Protein AF-A0A369BK78-F1 (afdb_monomer_lite)

Radius of gyration: 22.55 Å; chains: 1; bounding box: 45×26×68 Å

Structure (mmCIF, N/CA/C/O backbone):
data_AF-A0A369BK78-F1
#
_entry.id   AF-A0A369BK78-F1
#
loop_
_atom_site.group_PDB
_atom_site.id
_atom_site.type_symbol
_atom_site.label_atom_id
_atom_site.label_alt_id
_atom_site.label_comp_id
_atom_site.label_asym_id
_atom_site.label_entity_id
_atom_site.label_seq_id
_atom_site.pdbx_PDB_ins_code
_atom_site.Cartn_x
_atom_site.Cartn_y
_atom_site.Cartn_z
_atom_site.occupancy
_atom_site.B_iso_or_equiv
_atom_site.auth_seq_id
_atom_site.auth_comp_id
_atom_site.auth_asym_id
_atom_site.auth_atom_id
_atom_site.pdbx_PDB_model_num
ATOM 1 N N . MET A 1 1 ? 14.870 11.968 7.138 1.00 54.78 1 MET A N 1
ATOM 2 C CA . MET A 1 1 ? 13.718 11.293 6.494 1.00 54.78 1 MET A CA 1
ATOM 3 C C . MET A 1 1 ? 14.097 10.384 5.317 1.00 54.78 1 MET A C 1
ATOM 5 O O . MET A 1 1 ? 13.228 9.725 4.766 1.00 54.78 1 MET A O 1
ATOM 9 N N . THR A 1 2 ? 15.379 10.249 4.964 1.00 59.62 2 THR A N 1
ATOM 10 C CA . THR A 1 2 ? 15.832 9.381 3.860 1.00 59.62 2 THR A CA 1
ATOM 11 C C . THR A 1 2 ? 15.675 7.886 4.160 1.00 59.62 2 THR A C 1
ATOM 13 O O . THR A 1 2 ? 15.355 7.121 3.265 1.00 59.62 2 THR A O 1
ATOM 16 N N . LYS A 1 3 ? 15.814 7.463 5.430 1.00 54.12 3 LYS A N 1
ATOM 17 C CA . LYS A 1 3 ? 15.659 6.053 5.847 1.00 54.12 3 LYS A CA 1
ATOM 18 C C . LYS A 1 3 ? 14.244 5.513 5.598 1.00 54.12 3 LYS A C 1
ATOM 20 O O . LYS A 1 3 ? 14.093 4.406 5.100 1.00 54.12 3 LYS A O 1
ATOM 25 N N . THR A 1 4 ? 13.224 6.316 5.901 1.00 73.81 4 THR A N 1
ATOM 26 C CA . THR A 1 4 ? 11.812 5.965 5.686 1.00 73.81 4 THR A CA 1
ATOM 27 C C . THR A 1 4 ? 11.484 5.883 4.198 1.00 73.81 4 THR A C 1
ATOM 29 O O . THR A 1 4 ? 10.804 4.958 3.767 1.00 73.81 4 THR A O 1
ATOM 32 N N . LEU A 1 5 ? 12.0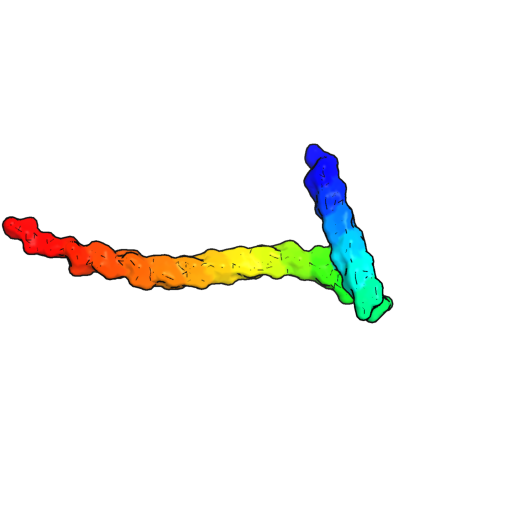31 6.807 3.401 1.00 78.50 5 LEU A N 1
ATOM 33 C CA . LEU A 1 5 ? 11.854 6.810 1.951 1.00 78.50 5 LEU A CA 1
ATOM 34 C C . LEU A 1 5 ? 12.549 5.608 1.294 1.00 78.50 5 LEU A C 1
ATOM 36 O O . LEU A 1 5 ? 11.934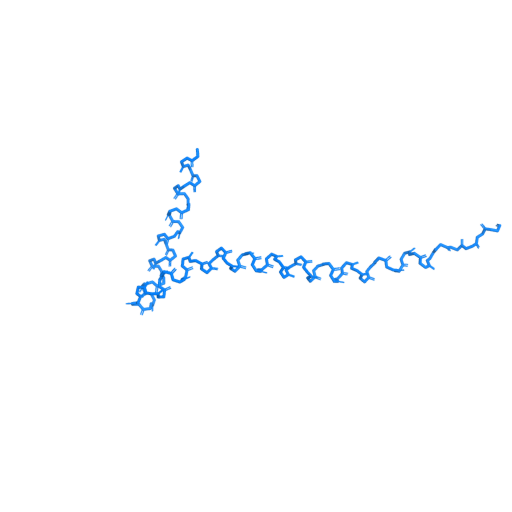 4.919 0.488 1.00 78.50 5 LEU A O 1
ATOM 40 N N . SER A 1 6 ? 13.796 5.305 1.675 1.00 75.81 6 SER A N 1
ATOM 41 C CA . SER A 1 6 ? 14.515 4.125 1.177 1.00 75.81 6 SER A CA 1
ATOM 42 C C . SER A 1 6 ? 13.812 2.821 1.550 1.00 75.81 6 SER A C 1
ATOM 44 O O . SER A 1 6 ? 13.783 1.904 0.736 1.00 75.81 6 SER A O 1
ATOM 46 N N . PHE A 1 7 ? 13.209 2.741 2.741 1.00 79.88 7 PHE A N 1
ATOM 47 C CA . PHE A 1 7 ? 12.429 1.573 3.147 1.00 79.88 7 PHE A CA 1
ATOM 48 C C . PHE A 1 7 ? 11.166 1.406 2.293 1.00 79.88 7 PHE A C 1
ATOM 50 O O . PHE A 1 7 ? 10.918 0.313 1.794 1.00 79.88 7 PHE A O 1
ATOM 57 N N . ALA A 1 8 ? 10.422 2.492 2.053 1.00 80.06 8 ALA A N 1
ATOM 58 C CA . ALA A 1 8 ? 9.248 2.464 1.183 1.00 80.06 8 ALA A CA 1
ATOM 59 C C . ALA A 1 8 ? 9.617 2.044 -0.248 1.00 80.06 8 ALA A C 1
ATOM 61 O O . ALA A 1 8 ? 9.016 1.125 -0.794 1.00 80.06 8 ALA A O 1
ATOM 62 N N . VAL A 1 9 ? 10.649 2.652 -0.838 1.00 82.31 9 VAL A N 1
ATOM 63 C CA . VAL A 1 9 ? 11.091 2.326 -2.205 1.00 82.31 9 VAL A CA 1
ATOM 64 C C . VAL A 1 9 ? 11.549 0.870 -2.315 1.00 82.31 9 VAL A C 1
ATOM 66 O O . VAL A 1 9 ? 11.145 0.177 -3.248 1.00 82.31 9 VAL A O 1
ATOM 69 N N . MET A 1 10 ? 12.347 0.382 -1.359 1.00 84.50 10 MET A N 1
ATOM 70 C CA . MET A 1 10 ? 12.780 -1.020 -1.322 1.00 84.50 10 MET A CA 1
ATOM 71 C C . MET A 1 10 ? 11.580 -1.968 -1.255 1.00 84.50 10 MET A C 1
ATOM 73 O O . MET A 1 10 ? 11.524 -2.948 -1.993 1.00 84.50 10 MET A O 1
ATOM 77 N N . HIS A 1 11 ? 10.606 -1.648 -0.409 1.00 81.44 11 HIS A N 1
ATOM 78 C CA . HIS A 1 11 ? 9.404 -2.442 -0.226 1.00 81.44 11 HIS A CA 1
ATOM 79 C C . HIS A 1 11 ? 8.558 -2.532 -1.507 1.00 81.44 11 HIS A C 1
ATOM 81 O O . HIS A 1 11 ? 8.273 -3.633 -1.975 1.00 81.44 11 HIS A O 1
ATOM 87 N N . PHE A 1 12 ? 8.258 -1.391 -2.140 1.00 80.31 12 PHE A N 1
ATOM 88 C CA . PHE A 1 12 ? 7.550 -1.345 -3.425 1.00 80.31 12 PHE A CA 1
ATOM 89 C C . PHE A 1 12 ? 8.290 -2.117 -4.522 1.00 80.31 12 PHE A C 1
ATOM 91 O O . PHE A 1 12 ? 7.666 -2.831 -5.304 1.00 80.31 12 PHE A O 1
ATOM 98 N N . THR A 1 13 ? 9.620 -2.012 -4.558 1.00 82.31 13 THR A N 1
ATOM 99 C CA . THR A 1 13 ? 10.449 -2.704 -5.554 1.00 82.31 13 THR A CA 1
ATOM 100 C C . THR A 1 13 ? 10.386 -4.223 -5.378 1.00 82.31 13 THR A C 1
ATOM 102 O O . THR A 1 13 ? 10.227 -4.939 -6.363 1.00 82.31 13 THR A O 1
ATOM 105 N N . ILE A 1 14 ? 10.463 -4.727 -4.141 1.00 84.50 14 ILE A N 1
ATOM 106 C CA . ILE A 1 14 ? 10.373 -6.168 -3.855 1.00 84.50 14 ILE A CA 1
ATOM 107 C C . ILE A 1 14 ? 8.961 -6.688 -4.147 1.00 84.50 14 ILE A C 1
ATOM 109 O O . ILE A 1 14 ? 8.827 -7.701 -4.831 1.00 84.50 14 ILE A O 1
ATOM 113 N N . ALA A 1 15 ? 7.918 -5.991 -3.687 1.00 81.75 15 ALA A N 1
ATOM 114 C CA . ALA A 1 15 ? 6.527 -6.376 -3.930 1.00 81.75 15 ALA A CA 1
ATOM 115 C C . ALA A 1 15 ? 6.217 -6.455 -5.434 1.00 81.75 15 ALA A C 1
ATOM 117 O O . ALA A 1 15 ? 5.665 -7.451 -5.907 1.00 81.75 15 ALA A O 1
ATOM 118 N N . PHE A 1 16 ? 6.653 -5.448 -6.197 1.00 79.75 16 PHE A N 1
ATOM 119 C CA . PHE A 1 16 ? 6.523 -5.429 -7.650 1.00 79.75 16 PHE A CA 1
ATOM 120 C C . PHE A 1 16 ? 7.312 -6.564 -8.312 1.00 79.75 16 PHE A C 1
ATOM 122 O O . PHE A 1 16 ? 6.769 -7.268 -9.160 1.00 79.75 16 PHE A O 1
ATOM 129 N N . ALA A 1 17 ? 8.571 -6.777 -7.917 1.00 80.62 17 ALA A N 1
ATOM 130 C CA . ALA A 1 17 ? 9.422 -7.812 -8.499 1.00 80.62 17 ALA A CA 1
ATOM 131 C C . ALA A 1 17 ? 8.866 -9.224 -8.263 1.00 80.62 17 ALA A C 1
ATOM 133 O O . ALA A 1 17 ? 8.824 -10.019 -9.198 1.00 80.62 17 ALA A O 1
ATOM 134 N N . VAL A 1 18 ? 8.400 -9.532 -7.048 1.00 82.19 18 VAL A N 1
ATOM 135 C CA . VAL A 1 18 ? 7.807 -10.839 -6.716 1.00 82.19 18 VAL A CA 1
ATOM 136 C C . VAL A 1 18 ? 6.508 -11.059 -7.492 1.00 82.19 18 VAL A C 1
ATOM 138 O O . VAL A 1 18 ? 6.325 -12.115 -8.095 1.00 82.19 18 VAL A O 1
ATOM 141 N N . ALA A 1 19 ? 5.624 -10.061 -7.532 1.00 80.06 19 ALA A N 1
ATOM 142 C CA . ALA A 1 19 ? 4.364 -10.160 -8.261 1.00 80.06 19 ALA A CA 1
ATOM 143 C C . ALA A 1 19 ? 4.570 -10.273 -9.782 1.00 80.06 19 ALA A C 1
ATOM 145 O O . ALA A 1 19 ? 3.913 -11.090 -10.430 1.00 80.06 19 ALA A O 1
ATOM 146 N N . TYR A 1 20 ? 5.516 -9.518 -10.347 1.00 77.94 20 TYR A N 1
ATOM 147 C CA . TYR A 1 20 ? 5.886 -9.622 -11.757 1.00 77.94 20 TYR A CA 1
ATOM 148 C C . TYR A 1 20 ? 6.514 -10.982 -12.082 1.00 77.94 20 TYR A C 1
ATOM 150 O O . TYR A 1 20 ? 6.165 -11.578 -13.094 1.00 77.94 20 TYR A O 1
ATOM 158 N N . LEU A 1 21 ? 7.380 -11.520 -11.216 1.00 80.94 21 LEU A N 1
ATOM 159 C CA . LEU A 1 21 ? 7.992 -12.838 -11.421 1.00 80.94 21 LEU A CA 1
ATOM 160 C C . LEU A 1 21 ? 6.949 -13.966 -11.420 1.00 80.94 21 LEU A C 1
ATOM 162 O O . LEU A 1 21 ? 7.062 -14.907 -12.199 1.00 80.94 21 LEU A O 1
ATOM 166 N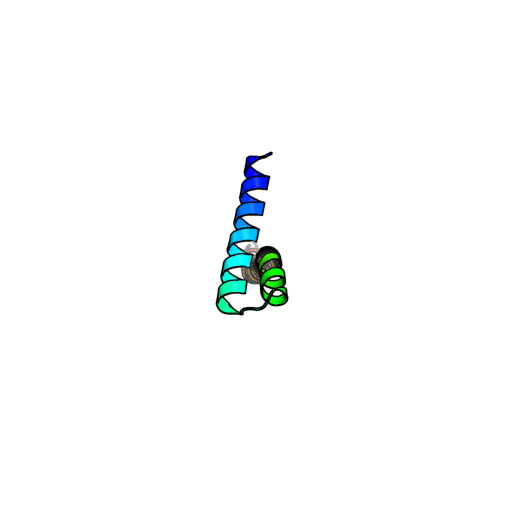 N . LEU A 1 22 ? 5.938 -13.872 -10.553 1.00 78.31 22 LEU A N 1
ATOM 167 C CA . LEU A 1 22 ? 4.886 -14.884 -10.439 1.00 78.31 22 LEU A CA 1
ATOM 168 C C . LEU A 1 22 ? 3.829 -14.782 -11.545 1.00 78.31 22 LEU A C 1
ATOM 170 O O . LEU A 1 22 ? 3.279 -15.804 -11.947 1.00 78.31 22 LEU A O 1
ATOM 174 N N . THR A 1 23 ? 3.538 -13.571 -12.026 1.00 78.38 23 THR A N 1
ATOM 175 C CA . THR A 1 23 ? 2.405 -13.331 -12.940 1.00 78.38 23 THR A CA 1
ATOM 176 C C . THR A 1 23 ? 2.838 -13.059 -14.382 1.00 78.38 23 THR A C 1
ATOM 178 O O . THR A 1 23 ? 2.059 -13.268 -15.305 1.00 78.38 23 THR A O 1
ATOM 181 N N . GLY A 1 24 ? 4.061 -12.565 -14.595 1.00 75.69 24 GLY A N 1
ATOM 182 C CA . GLY A 1 24 ? 4.544 -12.066 -15.888 1.00 75.69 24 GLY A CA 1
ATOM 183 C C . GLY A 1 24 ? 3.887 -10.757 -16.346 1.00 75.69 24 GLY A C 1
ATOM 184 O O . GLY A 1 24 ? 4.161 -10.293 -17.449 1.00 75.69 24 GLY A O 1
ATOM 185 N N . ASP A 1 25 ? 3.027 -10.160 -15.515 1.00 73.25 25 ASP A N 1
ATOM 186 C CA . ASP A 1 25 ? 2.173 -9.030 -15.870 1.00 73.25 25 ASP A CA 1
ATOM 187 C C . ASP A 1 25 ? 2.478 -7.793 -15.007 1.00 73.25 25 ASP A C 1
ATOM 189 O O . ASP A 1 25 ? 2.485 -7.838 -13.771 1.00 73.25 25 ASP A O 1
ATOM 193 N N . LEU A 1 26 ? 2.750 -6.669 -15.678 1.00 73.69 26 LEU A N 1
ATOM 194 C CA . LEU A 1 26 ? 3.134 -5.404 -15.042 1.00 73.69 26 LEU A CA 1
ATOM 195 C C . LEU A 1 26 ? 1.973 -4.754 -14.272 1.00 73.69 26 LEU A C 1
ATOM 197 O O . LEU A 1 26 ? 2.212 -4.041 -13.294 1.00 73.69 26 LEU A O 1
ATOM 201 N N . VAL A 1 27 ? 0.724 -4.992 -14.684 1.00 75.69 27 VAL A N 1
ATOM 202 C CA . VAL A 1 27 ? -0.471 -4.410 -14.054 1.00 75.69 27 VAL A CA 1
ATOM 203 C C . VAL A 1 27 ? -0.711 -5.069 -12.702 1.00 75.69 27 VAL A C 1
ATOM 205 O O . VAL A 1 27 ? -0.944 -4.378 -11.707 1.00 75.69 27 VAL A O 1
ATOM 208 N N . VAL A 1 28 ? -0.571 -6.394 -12.637 1.00 73.94 28 VAL A N 1
ATOM 209 C CA . VAL A 1 28 ? -0.672 -7.137 -11.374 1.00 73.94 28 VAL A CA 1
ATOM 210 C C . VAL A 1 28 ? 0.467 -6.757 -10.425 1.00 73.94 28 VAL A C 1
ATOM 212 O O . VAL A 1 28 ? 0.216 -6.523 -9.243 1.00 73.94 28 VAL A O 1
ATOM 215 N N . GLY A 1 29 ? 1.690 -6.581 -10.938 1.00 74.38 29 GLY A N 1
ATOM 216 C CA . GLY A 1 29 ? 2.823 -6.084 -10.149 1.00 74.38 29 GLY A CA 1
ATOM 217 C C . GLY A 1 29 ? 2.560 -4.728 -9.486 1.00 74.38 29 GLY A C 1
ATOM 218 O O . GLY A 1 29 ? 2.821 -4.553 -8.293 1.00 74.38 29 GLY A O 1
ATOM 219 N N . GLY A 1 30 ? 1.996 -3.777 -10.235 1.00 75.62 30 GLY A N 1
ATOM 220 C CA . GLY A 1 30 ? 1.625 -2.457 -9.713 1.00 75.62 30 GLY A CA 1
ATOM 221 C C . GLY A 1 30 ? 0.472 -2.506 -8.706 1.00 75.62 30 GLY A C 1
ATOM 222 O O . GLY A 1 30 ? 0.516 -1.825 -7.680 1.00 75.62 30 GLY A O 1
ATOM 223 N N . ALA A 1 31 ? -0.536 -3.345 -8.959 1.00 79.44 31 ALA A N 1
ATOM 224 C CA . ALA A 1 31 ? -1.659 -3.536 -8.044 1.00 79.44 31 ALA A CA 1
ATOM 225 C C . ALA A 1 31 ? -1.206 -4.123 -6.696 1.00 79.44 31 ALA A C 1
ATOM 227 O O . ALA A 1 31 ? -1.623 -3.632 -5.648 1.00 79.44 31 ALA A O 1
ATOM 228 N N . VAL A 1 32 ? -0.308 -5.115 -6.705 1.00 78.50 32 VAL A N 1
ATOM 229 C CA . VAL A 1 32 ? 0.220 -5.745 -5.481 1.00 78.50 32 VAL A CA 1
ATOM 230 C C . VAL A 1 32 ? 0.998 -4.749 -4.618 1.00 78.50 32 VAL A C 1
ATOM 232 O O . VAL A 1 32 ? 0.825 -4.721 -3.400 1.00 78.50 32 VAL A O 1
ATOM 235 N N . ALA A 1 33 ? 1.782 -3.873 -5.246 1.00 78.31 33 ALA A N 1
ATOM 236 C CA . ALA A 1 33 ? 2.510 -2.805 -4.564 1.00 78.31 33 ALA A CA 1
ATOM 237 C C . ALA A 1 33 ? 1.585 -1.888 -3.729 1.00 78.31 33 ALA A C 1
ATOM 239 O O . ALA A 1 33 ? 1.955 -1.453 -2.641 1.00 78.31 33 ALA A O 1
ATOM 240 N N . LEU A 1 34 ? 0.369 -1.612 -4.211 1.00 75.31 34 LEU A N 1
ATOM 241 C CA . LEU A 1 34 ? -0.631 -0.791 -3.511 1.00 75.31 34 LEU A CA 1
ATOM 242 C C . LEU A 1 34 ? -1.539 -1.603 -2.576 1.00 75.31 34 LEU A C 1
ATOM 244 O O . LEU A 1 34 ? -2.131 -1.048 -1.647 1.00 75.31 34 LEU A O 1
ATOM 248 N N . VAL A 1 35 ? -1.649 -2.910 -2.811 1.00 79.06 35 VAL A N 1
ATOM 249 C CA . VAL A 1 35 ? -2.474 -3.822 -2.014 1.00 79.06 35 VAL A CA 1
ATOM 250 C C . VAL A 1 35 ? -1.979 -3.904 -0.580 1.00 79.06 35 VAL A C 1
ATOM 252 O O . VAL A 1 35 ? -2.806 -3.903 0.324 1.00 79.06 35 VAL A O 1
ATOM 255 N N . GLU A 1 36 ? -0.670 -3.924 -0.336 1.00 71.75 36 GLU A N 1
ATOM 256 C CA . GLU A 1 36 ? -0.153 -4.095 1.024 1.00 71.75 36 GLU A CA 1
ATOM 257 C C . GLU A 1 36 ? -0.592 -2.978 2.000 1.00 71.75 36 GLU A C 1
ATOM 259 O O . GLU A 1 36 ? -1.207 -3.291 3.026 1.00 71.75 36 GLU A O 1
ATOM 264 N N . PRO A 1 37 ? -0.408 -1.675 1.696 1.00 75.56 37 PRO A N 1
ATOM 265 C CA . PRO A 1 37 ? -0.912 -0.605 2.560 1.00 75.56 37 PRO A CA 1
ATOM 266 C C . PRO A 1 37 ? -2.447 -0.538 2.602 1.00 75.56 37 PRO A C 1
ATOM 268 O O . PRO A 1 37 ? -3.016 -0.174 3.637 1.00 75.56 37 PRO A O 1
ATOM 271 N N . ALA A 1 38 ? -3.137 -0.915 1.522 1.00 77.88 38 ALA A N 1
ATOM 272 C CA . ALA A 1 38 ? -4.597 -0.950 1.493 1.00 77.88 38 ALA A CA 1
ATOM 273 C C . ALA A 1 38 ? -5.152 -2.043 2.420 1.00 77.88 38 ALA A C 1
ATOM 275 O O . ALA A 1 38 ? -6.024 -1.772 3.245 1.00 77.88 38 ALA A O 1
ATOM 276 N N . VAL A 1 39 ? -4.600 -3.254 2.349 1.00 79.06 39 VAL A N 1
ATOM 277 C CA . VAL A 1 39 ? -4.977 -4.385 3.205 1.00 79.06 39 VAL A CA 1
ATOM 278 C C . VAL A 1 39 ? -4.593 -4.118 4.652 1.00 79.06 39 VAL A C 1
ATOM 280 O O . VAL A 1 39 ? -5.389 -4.415 5.535 1.00 79.06 39 VAL A O 1
ATOM 283 N N . ASN A 1 40 ? -3.441 -3.500 4.920 1.00 78.81 40 ASN A N 1
ATOM 284 C CA . ASN A 1 40 ? -3.062 -3.116 6.280 1.00 78.81 40 ASN A CA 1
ATOM 285 C C . ASN A 1 40 ? -4.063 -2.106 6.883 1.00 78.81 40 ASN A C 1
ATOM 287 O O . ASN A 1 40 ? -4.509 -2.257 8.019 1.00 78.81 40 ASN A O 1
ATOM 291 N N . THR A 1 41 ? -4.506 -1.123 6.092 1.00 81.00 41 THR A N 1
ATOM 292 C CA . THR A 1 41 ? -5.500 -0.124 6.527 1.00 81.00 41 THR A CA 1
ATOM 293 C C . THR A 1 41 ? -6.884 -0.742 6.743 1.00 81.00 41 THR A C 1
ATOM 295 O O . THR A 1 41 ? -7.525 -0.500 7.768 1.00 81.00 41 THR A O 1
ATOM 298 N N . VAL A 1 42 ? -7.348 -1.569 5.800 1.00 82.69 42 VAL A N 1
ATOM 299 C CA . VAL A 1 42 ? -8.636 -2.272 5.899 1.00 82.69 42 VAL A CA 1
ATOM 300 C C . VAL A 1 42 ? -8.614 -3.269 7.055 1.00 82.69 42 VAL A C 1
ATOM 302 O O . VAL A 1 42 ? -9.556 -3.312 7.842 1.00 82.69 42 VAL A O 1
ATOM 305 N N . GLY A 1 43 ? -7.524 -4.018 7.203 1.00 84.31 43 GLY A N 1
ATOM 306 C CA . GLY A 1 43 ? -7.298 -4.965 8.287 1.00 84.31 43 GLY A CA 1
ATOM 307 C C . GLY A 1 43 ? -7.337 -4.284 9.649 1.00 84.31 43 GLY A C 1
ATOM 308 O O . GLY A 1 43 ? -8.047 -4.757 10.532 1.00 84.31 43 GLY A O 1
ATOM 309 N N . TYR A 1 44 ? -6.677 -3.133 9.804 1.00 81.62 44 TYR A N 1
ATOM 310 C CA . TYR A 1 44 ? -6.746 -2.344 11.035 1.00 81.62 44 TYR A CA 1
ATOM 311 C C . TYR A 1 44 ? -8.162 -1.812 11.309 1.00 81.62 44 TYR A C 1
ATOM 313 O O . TYR A 1 44 ? -8.653 -1.902 12.432 1.00 81.62 44 TYR A O 1
ATOM 321 N N . HIS A 1 45 ? -8.864 -1.320 10.285 1.00 83.19 45 HIS A N 1
ATOM 322 C CA . HIS A 1 45 ? -10.237 -0.828 10.434 1.00 83.19 45 HIS A CA 1
ATOM 323 C C . HIS A 1 45 ? -11.226 -1.939 10.825 1.00 83.19 45 HIS A C 1
ATOM 325 O O . HIS A 1 45 ? -12.103 -1.733 11.669 1.00 83.19 45 HIS A O 1
ATOM 331 N N . VAL A 1 46 ? -11.083 -3.129 10.234 1.00 84.12 46 VAL A N 1
ATOM 332 C CA . VAL A 1 46 ? -11.867 -4.315 10.602 1.00 84.12 46 VAL A CA 1
ATOM 333 C C . VAL A 1 46 ? -11.484 -4.788 12.001 1.00 84.12 46 VAL A C 1
ATOM 335 O O . VAL A 1 46 ? -12.379 -5.046 12.798 1.00 84.12 46 VAL A O 1
ATOM 338 N N . HIS A 1 47 ? -10.194 -4.844 12.334 1.00 82.88 47 HIS A N 1
ATOM 339 C CA . HIS A 1 47 ? -9.716 -5.229 13.662 1.00 82.88 47 HIS A CA 1
ATOM 340 C C . HIS A 1 47 ? -10.294 -4.319 14.751 1.00 82.88 47 HIS A C 1
ATOM 342 O O . HIS A 1 47 ? -10.847 -4.819 15.725 1.00 82.88 47 HIS A O 1
ATOM 348 N N . GLU A 1 48 ? -10.260 -2.998 14.562 1.00 80.38 48 GLU A N 1
ATOM 349 C CA . GLU A 1 48 ? -10.861 -2.037 15.494 1.00 80.38 48 GLU A CA 1
ATOM 350 C C . GLU A 1 48 ? -12.375 -2.231 15.632 1.00 80.38 48 GLU A C 1
ATOM 352 O O . GLU A 1 48 ? -12.886 -2.261 16.750 1.00 80.38 48 GLU A O 1
ATOM 357 N N . LYS A 1 49 ? -13.108 -2.427 14.527 1.00 74.38 49 LYS A N 1
ATOM 358 C CA . LYS A 1 49 ? -14.560 -2.683 14.570 1.00 74.38 49 LYS A CA 1
ATOM 359 C C . LYS A 1 49 ? -14.908 -3.996 15.265 1.00 74.38 49 LYS A C 1
ATOM 361 O O . LYS A 1 49 ? -15.812 -4.026 16.098 1.00 74.38 49 LYS A O 1
ATOM 366 N N . VAL A 1 50 ? -14.196 -5.071 14.939 1.00 81.75 50 VAL A N 1
ATOM 367 C CA . VAL A 1 50 ? -14.385 -6.396 15.539 1.00 81.75 50 VAL A CA 1
ATOM 368 C C . VAL A 1 50 ? -14.055 -6.334 17.026 1.00 81.75 50 VAL A C 1
ATOM 370 O O . VAL A 1 50 ? -14.834 -6.789 17.859 1.00 81.75 50 VAL A O 1
ATOM 373 N N . TRP A 1 51 ? -12.950 -5.697 17.393 1.00 77.31 51 TRP A N 1
ATOM 374 C CA . TRP A 1 51 ? -12.534 -5.579 18.781 1.00 77.31 51 TRP A CA 1
ATOM 375 C C . TRP A 1 51 ? -13.426 -4.622 19.590 1.00 77.31 51 TRP A C 1
ATOM 377 O O . TRP A 1 51 ? -13.681 -4.870 20.768 1.00 77.31 51 TRP A O 1
ATOM 387 N N . ALA A 1 52 ? -13.965 -3.563 18.981 1.00 70.94 52 ALA A N 1
ATOM 388 C CA . ALA A 1 52 ? -15.000 -2.722 19.585 1.00 70.94 52 ALA A CA 1
ATOM 389 C C . ALA A 1 52 ? -16.300 -3.504 19.823 1.00 70.94 52 ALA A C 1
ATOM 391 O O . ALA A 1 52 ? -16.889 -3.383 20.896 1.00 70.94 52 ALA A O 1
ATOM 392 N N . PHE A 1 53 ? -16.704 -4.358 18.881 1.00 68.44 53 PHE A N 1
ATOM 393 C CA . PHE A 1 53 ? -17.852 -5.251 19.044 1.00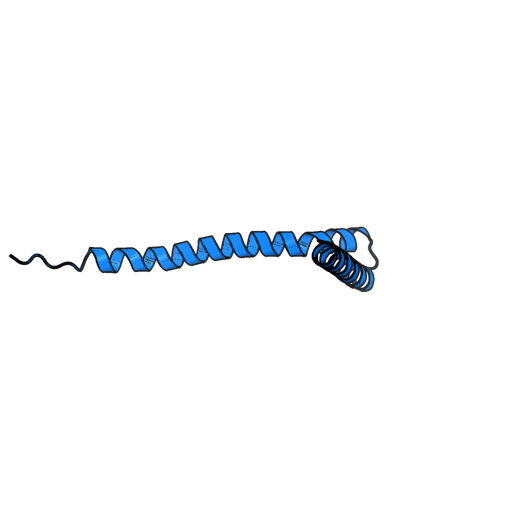 68.44 53 PHE A CA 1
ATOM 394 C C . PHE A 1 53 ? -17.636 -6.255 20.189 1.00 68.44 53 PHE A C 1
ATOM 396 O O . PHE A 1 53 ? -18.470 -6.359 21.087 1.00 68.44 53 PHE A O 1
ATOM 403 N N . PHE A 1 54 ? -16.477 -6.920 20.240 1.00 68.75 54 PHE A N 1
ATOM 404 C CA . PHE A 1 54 ? -16.132 -7.826 21.342 1.00 68.75 54 PHE A CA 1
ATOM 405 C C . PHE A 1 54 ? -15.974 -7.103 22.695 1.00 68.75 54 PHE A C 1
ATOM 407 O O . PHE A 1 54 ? -16.319 -7.673 23.732 1.00 68.75 54 PHE A O 1
ATOM 414 N N . ARG A 1 55 ? -15.498 -5.846 22.724 1.00 61.88 55 ARG A N 1
ATOM 415 C CA . ARG A 1 55 ? -15.428 -5.031 23.956 1.00 61.88 55 ARG A CA 1
ATOM 416 C C . ARG A 1 55 ? -16.796 -4.514 24.415 1.00 61.88 55 ARG A C 1
ATOM 418 O O . ARG A 1 55 ? -17.019 -4.459 25.623 1.00 61.88 55 ARG A O 1
ATOM 425 N N . GLY A 1 56 ? -17.708 -4.187 23.496 1.00 56.56 56 GLY A N 1
ATOM 426 C CA . GLY A 1 56 ? -19.069 -3.729 23.805 1.00 56.56 56 GLY A CA 1
ATOM 427 C C . GLY A 1 56 ? -19.875 -4.743 24.622 1.00 56.56 56 GLY A C 1
ATOM 428 O O . GLY A 1 56 ? -20.598 -4.363 25.536 1.00 56.56 56 GLY A O 1
ATOM 429 N N . VAL A 1 57 ? -19.642 -6.040 24.405 1.00 57.19 57 VAL A N 1
ATOM 430 C CA . VAL A 1 57 ? -20.289 -7.124 25.167 1.00 57.19 57 VAL A CA 1
ATOM 431 C C . VAL A 1 57 ? -19.825 -7.179 26.634 1.00 57.19 57 VAL A C 1
ATOM 433 O O . VAL A 1 57 ? -20.556 -7.653 27.501 1.00 57.19 57 VAL A O 1
ATOM 436 N N . LY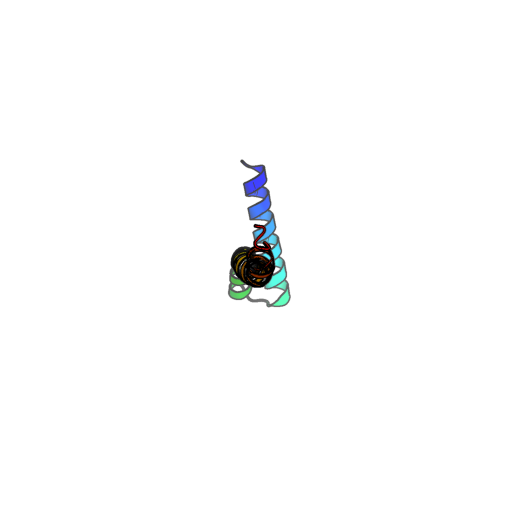S A 1 58 ? -18.633 -6.658 26.962 1.00 54.81 58 LYS A N 1
ATOM 437 C CA . LYS A 1 58 ? -18.075 -6.716 28.328 1.00 54.81 58 LYS A CA 1
ATOM 438 C C . LYS A 1 58 ? -18.407 -5.484 29.186 1.00 54.81 58 LYS A C 1
ATOM 440 O O . LYS A 1 58 ? -18.190 -5.518 30.397 1.00 54.81 58 LYS A O 1
ATOM 445 N N . GLY A 1 59 ? -18.922 -4.410 28.579 1.00 50.88 59 GLY A N 1
ATOM 446 C CA . GLY A 1 59 ? -19.248 -3.150 29.261 1.00 50.88 59 GLY A CA 1
ATOM 447 C C . GLY A 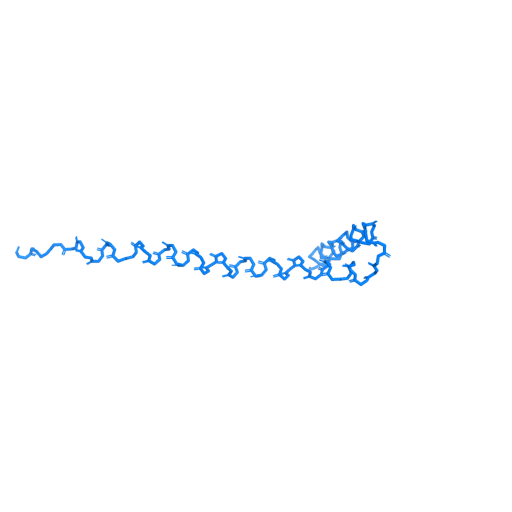1 59 ? -20.564 -3.173 30.044 1.00 50.88 59 GLY A C 1
ATOM 448 O O . GLY A 1 59 ? -20.657 -2.548 31.097 1.00 50.88 59 GLY A O 1
ATOM 449 N N . GLU A 1 60 ? -21.555 -3.941 29.590 1.00 54.00 60 GLU A N 1
ATOM 450 C CA . GLU A 1 60 ? -22.901 -3.923 30.184 1.00 54.00 60 GLU A CA 1
ATOM 451 C C . GLU A 1 60 ? -23.032 -4.829 31.424 1.00 54.00 60 GLU A C 1
ATOM 453 O O . GLU A 1 60 ? -23.795 -4.539 32.343 1.00 54.00 60 GLU A O 1
ATOM 458 N N . GLN A 1 61 ? -22.200 -5.872 31.539 1.00 54.91 61 GLN A N 1
ATOM 459 C CA . GLN A 1 61 ? -22.231 -6.786 32.691 1.00 54.91 61 GLN A CA 1
ATOM 460 C C . GLN A 1 61 ? -21.695 -6.180 34.001 1.00 54.91 61 GLN A C 1
ATOM 462 O O . GLN A 1 61 ? -21.954 -6.730 35.069 1.00 54.91 61 GLN A O 1
ATOM 467 N N . ARG A 1 62 ? -20.966 -5.053 33.962 1.00 54.34 62 ARG A N 1
ATOM 468 C CA . ARG A 1 62 ? -20.491 -4.366 35.183 1.00 54.34 62 ARG A CA 1
ATOM 469 C C . ARG A 1 62 ? -21.433 -3.271 35.683 1.00 54.34 62 ARG A C 1
ATOM 471 O O . ARG A 1 62 ? -21.395 -2.969 36.870 1.00 54.34 62 ARG A O 1
ATOM 478 N N . ALA A 1 63 ? -22.280 -2.705 34.824 1.00 55.53 63 ALA A N 1
ATOM 479 C CA . ALA A 1 63 ? -23.210 -1.644 35.218 1.00 55.53 63 ALA A CA 1
ATOM 480 C C . ALA A 1 63 ? -24.486 -2.183 35.895 1.00 55.53 63 ALA A C 1
ATOM 482 O O . ALA A 1 63 ? -25.085 -1.484 36.703 1.00 55.53 63 ALA A O 1
ATOM 483 N N . GLY A 1 64 ? -24.865 -3.440 35.630 1.00 52.12 64 GLY A N 1
ATOM 484 C CA . GLY A 1 64 ? -25.992 -4.112 36.296 1.00 52.12 64 GLY A CA 1
ATOM 485 C C . GLY A 1 64 ? -25.662 -4.771 37.644 1.00 52.12 64 GLY A C 1
ATOM 486 O O . GLY A 1 64 ? -26.547 -5.357 38.258 1.00 52.12 64 GLY A O 1
ATOM 487 N N . ALA A 1 65 ? -24.405 -4.708 38.101 1.00 57.53 65 ALA A N 1
ATOM 488 C CA . ALA A 1 65 ? -23.920 -5.402 39.300 1.00 57.53 65 ALA A CA 1
ATOM 489 C C . ALA A 1 65 ? -23.527 -4.456 40.451 1.00 57.53 65 ALA A C 1
ATOM 491 O O . ALA A 1 65 ? -22.775 -4.862 41.334 1.00 57.53 65 ALA A O 1
ATOM 492 N N . ALA A 1 66 ? -24.002 -3.206 40.456 1.00 58.94 66 ALA A N 1
ATOM 493 C CA . ALA A 1 66 ? -23.943 -2.361 41.647 1.00 58.94 66 ALA A CA 1
ATOM 494 C C . ALA A 1 66 ? -25.205 -2.630 42.486 1.00 58.94 66 ALA A C 1
ATOM 496 O O . ALA A 1 66 ? -26.294 -2.207 42.089 1.00 58.94 66 ALA A O 1
ATOM 497 N N . PRO A 1 67 ? -25.109 -3.372 43.605 1.00 59.16 67 PRO A N 1
ATOM 498 C CA . PRO A 1 67 ? -26.259 -3.621 44.445 1.00 59.16 67 PRO A CA 1
ATOM 499 C C . PRO A 1 67 ? -26.618 -2.341 45.198 1.00 59.16 67 PRO A C 1
ATOM 501 O O . PRO A 1 67 ? -25.775 -1.681 45.802 1.00 59.16 67 PRO A O 1
ATOM 504 N N . SER A 1 68 ? -27.908 -2.031 45.153 1.00 61.38 68 SER A N 1
ATOM 505 C CA . SER A 1 68 ? -28.608 -1.194 46.116 1.00 61.38 68 SER A CA 1
ATOM 506 C C . SER A 1 68 ? -28.277 -1.643 47.547 1.00 61.38 68 SER A C 1
ATOM 508 O O . SER A 1 68 ? -28.730 -2.701 47.976 1.00 61.38 68 SER A O 1
ATOM 510 N N . ALA A 1 69 ? -27.523 -0.832 48.281 1.00 50.06 69 ALA A N 1
ATOM 511 C CA . ALA A 1 69 ? -27.454 -0.823 49.743 1.00 50.06 69 ALA A CA 1
ATOM 512 C C . ALA A 1 69 ? -27.519 0.667 50.130 1.00 50.06 69 ALA A C 1
ATOM 514 O O . ALA A 1 69 ? -26.619 1.417 49.757 1.00 50.06 69 ALA A O 1
ATOM 515 N N . ALA A 1 70 ? -28.652 1.231 50.567 1.00 40.53 70 ALA A N 1
ATOM 516 C CA . ALA A 1 70 ? -29.477 0.890 51.736 1.00 40.53 70 ALA A CA 1
ATOM 517 C C . ALA A 1 70 ? -28.666 0.938 53.033 1.00 40.53 70 ALA A C 1
ATOM 519 O O . ALA A 1 70 ? -27.752 0.098 53.178 1.00 40.53 70 ALA A O 1
#

Foldseek 3Di:
DVVVVVVLVVQLVVQLVVQCVVPVDNVSSNVSSVVVVVCVVVVVVVVVVVVVVVVVVVVPVVVVPPDDDD

InterPro domains:
  IPR018638 Domain of unknown function DUF2061, membrane [PF09834] (1-52)

Sequence (70 aa):
MTKTLSFAVMHFTIAFAVAYLLTGDLVVGGAVALVEPAVNTVGYHVHEKVWAFFRGVKGEQRAGAAPSAA

Secondary structure (DSSP, 8-state):
-HHHHHHHHHHHHHHHHHHHHHH--HHHHHHHHHHHHHHHHHHHHHHHHHHHHHHHHHHHHHHTT-----

Organism: NCBI:txid547122

pLDDT: mean 72.13, std 11.15, range [40.53, 84.5]